Protein AF-A0A0N0N7W6-F1 (afdb_monomer_lite)

Sequence (82 aa):
MFQLDGGLAFAREDTPEPLKDAFAALLESLGEVAGDGVRPALFTEVFWAALHGLATLTRAGRLPPGDAERRVELLVDRLARV

Radius of gyration: 14.07 Å; chains: 1; bounding box: 33×23×36 Å

Structure (mmCIF, N/CA/C/O backbone):
data_AF-A0A0N0N7W6-F1
#
_entry.id   AF-A0A0N0N7W6-F1
#
loop_
_atom_site.group_PDB
_atom_site.id
_atom_site.type_symbol
_atom_site.label_atom_id
_atom_site.label_alt_id
_atom_site.label_comp_id
_atom_site.label_asym_id
_atom_site.label_entity_id
_atom_site.label_seq_id
_atom_site.pdbx_PDB_ins_co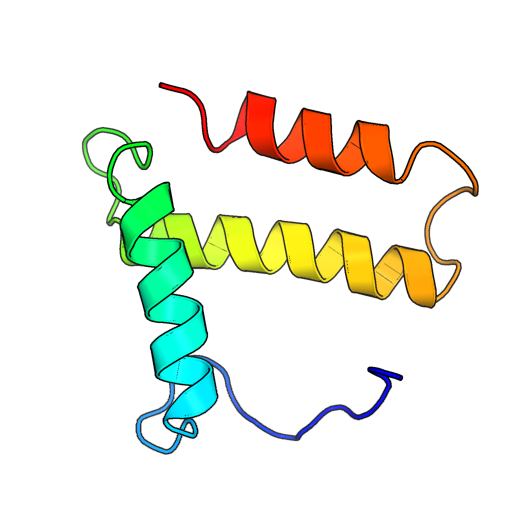de
_atom_site.Cartn_x
_atom_site.Cartn_y
_atom_site.Cartn_z
_atom_site.occupancy
_atom_site.B_iso_or_equiv
_atom_site.auth_seq_id
_atom_site.auth_comp_id
_atom_site.auth_asym_id
_atom_site.auth_atom_id
_atom_site.pdbx_PDB_model_num
ATOM 1 N N . MET A 1 1 ? 17.050 -1.103 -7.681 1.00 37.88 1 MET A N 1
ATOM 2 C CA . MET A 1 1 ? 17.585 -1.727 -6.456 1.00 37.88 1 MET A CA 1
ATOM 3 C C . MET A 1 1 ? 16.421 -1.950 -5.490 1.00 37.88 1 MET A C 1
ATOM 5 O O . MET A 1 1 ? 16.010 -0.989 -4.874 1.00 37.88 1 MET A O 1
ATOM 9 N N . PHE A 1 2 ? 15.822 -3.150 -5.510 1.00 39.81 2 PHE A N 1
ATOM 10 C CA . PHE A 1 2 ? 14.919 -3.784 -4.516 1.00 39.81 2 PHE A CA 1
ATOM 11 C C . PHE A 1 2 ? 14.640 -5.206 -5.048 1.00 39.81 2 PHE A C 1
ATOM 13 O O . PHE A 1 2 ? 13.530 -5.527 -5.454 1.00 39.81 2 PHE A O 1
ATOM 20 N N . GLN A 1 3 ? 15.701 -6.000 -5.226 1.00 49.72 3 GLN A N 1
ATOM 21 C CA . GLN A 1 3 ? 15.631 -7.337 -5.842 1.00 49.72 3 GLN A CA 1
ATOM 22 C C . GLN A 1 3 ? 16.216 -8.428 -4.934 1.00 49.72 3 GLN A C 1
ATOM 24 O O . GLN A 1 3 ? 16.543 -9.511 -5.405 1.00 49.72 3 GLN A O 1
ATOM 29 N N . LEU A 1 4 ? 16.361 -8.148 -3.639 1.00 41.62 4 LEU A N 1
ATOM 30 C CA . LEU A 1 4 ? 16.657 -9.178 -2.656 1.00 41.62 4 LEU A CA 1
ATOM 31 C C . LEU A 1 4 ? 15.391 -9.447 -1.859 1.00 41.62 4 LEU A C 1
ATOM 33 O O . LEU A 1 4 ? 14.873 -8.5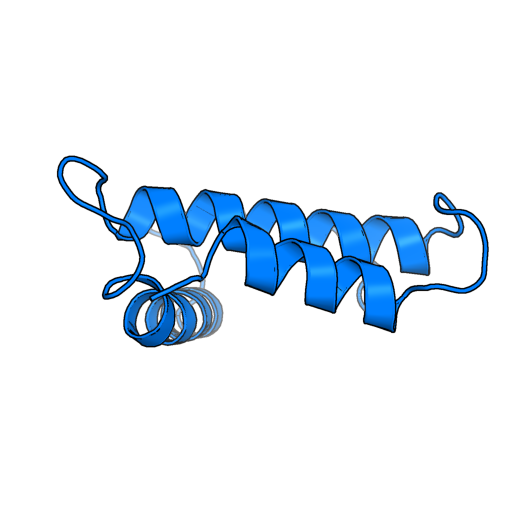51 -1.194 1.00 41.62 4 LEU A O 1
ATOM 37 N N . ASP A 1 5 ? 14.919 -10.685 -1.950 1.00 55.38 5 ASP A N 1
ATOM 38 C CA . ASP A 1 5 ? 14.089 -11.275 -0.915 1.00 55.38 5 ASP A CA 1
ATOM 39 C C . ASP A 1 5 ? 14.929 -11.249 0.369 1.00 55.38 5 ASP A C 1
ATOM 41 O O . ASP A 1 5 ? 15.911 -11.979 0.500 1.00 55.38 5 ASP A O 1
ATOM 45 N N . GLY A 1 6 ? 14.651 -10.290 1.252 1.00 56.50 6 GLY A N 1
ATOM 46 C CA . GLY A 1 6 ? 15.474 -10.035 2.435 1.00 56.50 6 GLY A CA 1
ATOM 47 C C . GLY A 1 6 ? 15.393 -11.145 3.483 1.00 56.50 6 GLY A C 1
ATOM 48 O O . GLY A 1 6 ? 16.018 -11.014 4.530 1.00 56.50 6 GLY A O 1
ATOM 49 N N . GLY A 1 7 ? 14.582 -12.189 3.255 1.00 57.66 7 GLY A N 1
ATOM 50 C CA . GLY A 1 7 ? 14.290 -13.240 4.234 1.00 57.66 7 GLY A CA 1
ATOM 51 C C . GLY A 1 7 ? 13.568 -12.728 5.486 1.00 57.66 7 GLY A C 1
ATOM 52 O O . GLY A 1 7 ? 13.343 -13.492 6.422 1.00 57.66 7 GLY A O 1
ATOM 53 N N . LEU A 1 8 ? 13.214 -11.440 5.519 1.00 59.62 8 LEU A N 1
ATOM 54 C CA . LEU A 1 8 ? 12.553 -10.802 6.644 1.00 59.62 8 LEU A CA 1
ATOM 55 C C . LEU A 1 8 ? 11.071 -11.144 6.585 1.00 59.62 8 LEU A C 1
ATOM 57 O O . LEU A 1 8 ? 10.338 -10.690 5.706 1.00 59.62 8 LEU A O 1
ATOM 61 N N . ALA A 1 9 ? 10.643 -11.969 7.530 1.00 63.06 9 ALA A N 1
ATOM 62 C CA . ALA A 1 9 ? 9.240 -12.269 7.710 1.00 63.06 9 ALA A CA 1
ATOM 63 C C . ALA A 1 9 ? 8.504 -11.018 8.222 1.00 63.06 9 ALA A C 1
ATOM 65 O O . ALA A 1 9 ? 8.954 -10.335 9.141 1.00 63.06 9 ALA A O 1
ATOM 66 N N . PHE A 1 10 ? 7.369 -10.714 7.596 1.00 65.25 10 PHE A N 1
ATOM 67 C CA . PHE A 1 10 ? 6.538 -9.570 7.952 1.00 65.25 10 PHE A CA 1
ATOM 68 C C . PHE A 1 10 ? 5.937 -9.736 9.357 1.00 65.25 10 PHE A C 1
ATOM 70 O O . PHE A 1 10 ? 5.510 -10.832 9.725 1.00 65.25 10 PHE A O 1
ATOM 77 N N . ALA A 1 11 ? 5.887 -8.638 10.119 1.00 70.69 11 ALA A N 1
ATOM 78 C CA . ALA A 1 11 ? 5.246 -8.547 11.435 1.00 70.69 11 ALA A CA 1
ATOM 79 C C . ALA A 1 11 ? 5.721 -9.586 12.474 1.00 70.69 11 ALA A C 1
ATOM 81 O O . ALA A 1 11 ? 4.948 -10.045 13.317 1.00 70.69 11 ALA A O 1
ATOM 82 N N . ARG A 1 12 ? 7.004 -9.958 12.437 1.00 79.00 12 ARG A N 1
ATOM 83 C CA . ARG A 1 12 ? 7.632 -10.788 13.475 1.00 79.00 12 ARG A CA 1
ATOM 84 C C . ARG A 1 12 ? 8.281 -9.928 14.551 1.00 79.00 12 ARG A C 1
ATOM 86 O O . ARG A 1 12 ? 8.629 -8.774 14.304 1.00 79.00 12 ARG A O 1
ATOM 93 N N . GLU A 1 13 ? 8.466 -10.493 15.738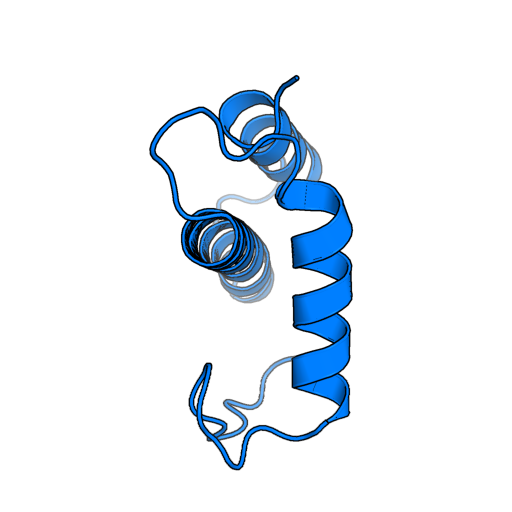 1.00 75.44 13 GLU A N 1
ATOM 94 C CA . GLU A 1 13 ? 9.086 -9.790 16.870 1.00 75.44 13 GLU A CA 1
ATOM 95 C C . GLU A 1 13 ? 10.506 -9.297 16.534 1.00 75.44 13 GLU A C 1
ATOM 97 O O . GLU A 1 13 ? 10.874 -8.166 16.862 1.00 75.44 13 GLU A O 1
ATOM 102 N N . ASP A 1 14 ? 11.245 -10.102 15.770 1.00 81.06 14 ASP A N 1
ATOM 103 C CA . ASP A 1 14 ? 12.595 -9.842 15.268 1.00 81.06 14 ASP A CA 1
ATOM 104 C C . ASP A 1 14 ? 12.642 -8.986 13.987 1.00 81.06 14 ASP A C 1
ATOM 106 O O . ASP A 1 14 ? 13.713 -8.805 13.408 1.00 81.06 14 ASP A O 1
ATOM 110 N N . THR A 1 15 ? 11.509 -8.421 13.544 1.00 81.94 15 THR A N 1
ATOM 111 C CA . THR A 1 15 ? 11.500 -7.440 12.447 1.00 81.94 15 THR A CA 1
ATOM 112 C C . THR A 1 15 ? 12.416 -6.263 12.816 1.00 81.94 15 THR A C 1
ATOM 114 O O . THR A 1 15 ? 12.219 -5.675 13.881 1.00 81.94 15 THR A O 1
ATOM 117 N N . PRO A 1 16 ? 13.381 -5.871 11.964 1.00 87.31 16 PRO A N 1
ATOM 118 C CA . PRO A 1 16 ? 14.249 -4.732 12.244 1.00 87.31 16 PRO A CA 1
ATOM 119 C C . PRO A 1 16 ? 13.463 -3.443 12.515 1.00 87.31 16 PRO A C 1
ATOM 121 O O . PRO A 1 16 ? 12.526 -3.131 11.776 1.00 87.31 16 PRO A O 1
ATOM 124 N N . GLU A 1 17 ? 13.883 -2.660 13.513 1.00 87.62 17 GLU A N 1
ATOM 125 C CA . GLU A 1 17 ? 13.259 -1.379 13.890 1.00 87.62 17 GLU A CA 1
ATOM 126 C C . GLU A 1 17 ? 12.948 -0.451 12.707 1.00 87.62 17 GLU A C 1
ATOM 128 O O . GLU A 1 17 ? 11.809 0.001 12.624 1.00 87.62 17 GLU A O 1
ATOM 133 N N . PRO A 1 18 ? 13.839 -0.247 11.713 1.00 87.38 18 PRO A N 1
ATOM 134 C CA . PRO A 1 18 ? 13.512 0.606 10.570 1.00 87.38 18 PRO A CA 1
ATOM 135 C C . PRO A 1 18 ? 12.275 0.154 9.778 1.00 87.38 18 PRO A C 1
ATOM 137 O O . PRO A 1 18 ? 11.572 0.982 9.201 1.00 87.38 18 PRO A O 1
ATOM 140 N N . LEU A 1 19 ? 11.990 -1.153 9.733 1.00 85.12 19 LEU A N 1
ATOM 141 C CA . LEU A 1 19 ? 10.786 -1.673 9.079 1.00 85.12 19 LEU A CA 1
ATOM 142 C C . LEU A 1 19 ? 9.539 -1.491 9.949 1.00 85.12 19 LEU A C 1
ATOM 144 O O . LEU A 1 19 ? 8.466 -1.219 9.409 1.00 85.12 19 LEU A O 1
ATOM 148 N N . LYS A 1 20 ? 9.675 -1.606 11.276 1.00 86.69 20 LYS A N 1
ATOM 149 C CA . LYS A 1 20 ? 8.595 -1.294 12.224 1.00 86.69 20 LYS A CA 1
ATOM 150 C C . LYS A 1 20 ? 8.219 0.188 12.135 1.00 86.69 20 LYS A C 1
ATOM 152 O O . LYS A 1 20 ? 7.037 0.496 12.005 1.00 86.69 20 LYS A O 1
ATOM 157 N N . ASP A 1 21 ? 9.210 1.076 12.103 1.00 90.81 21 ASP A N 1
ATOM 158 C CA . ASP A 1 21 ? 9.019 2.526 11.980 1.00 90.81 21 ASP A CA 1
ATOM 159 C C . ASP A 1 21 ? 8.348 2.900 10.653 1.00 90.81 21 ASP A C 1
ATOM 161 O O . ASP A 1 21 ? 7.394 3.677 10.626 1.00 90.81 21 ASP A O 1
ATOM 165 N N . ALA A 1 22 ? 8.788 2.298 9.542 1.00 89.81 22 ALA A N 1
ATOM 166 C CA . ALA A 1 22 ? 8.166 2.520 8.239 1.00 89.81 22 ALA A CA 1
ATOM 167 C C . ALA A 1 22 ? 6.691 2.083 8.218 1.00 89.81 22 ALA A C 1
ATOM 169 O O . ALA A 1 22 ? 5.846 2.779 7.655 1.00 89.81 22 ALA A O 1
ATOM 170 N N . PHE A 1 23 ? 6.362 0.948 8.845 1.00 90.50 23 PHE A N 1
ATOM 171 C CA . PHE A 1 23 ? 4.974 0.509 8.973 1.00 90.50 23 PHE A CA 1
ATOM 172 C C . PHE A 1 23 ? 4.161 1.441 9.880 1.00 90.50 23 PHE A C 1
ATOM 174 O O . PHE A 1 23 ? 3.020 1.763 9.554 1.00 90.50 23 PHE A O 1
ATOM 181 N N . ALA A 1 24 ? 4.744 1.910 10.987 1.00 92.50 24 ALA A N 1
ATOM 182 C CA . ALA A 1 24 ? 4.095 2.847 11.901 1.00 92.50 24 ALA A CA 1
ATOM 183 C C . ALA A 1 24 ? 3.730 4.169 11.206 1.00 92.50 24 ALA A C 1
ATOM 185 O O . ALA A 1 24 ? 2.614 4.650 11.381 1.00 92.50 24 ALA A O 1
ATOM 186 N N . ALA A 1 25 ? 4.608 4.698 10.349 1.00 93.94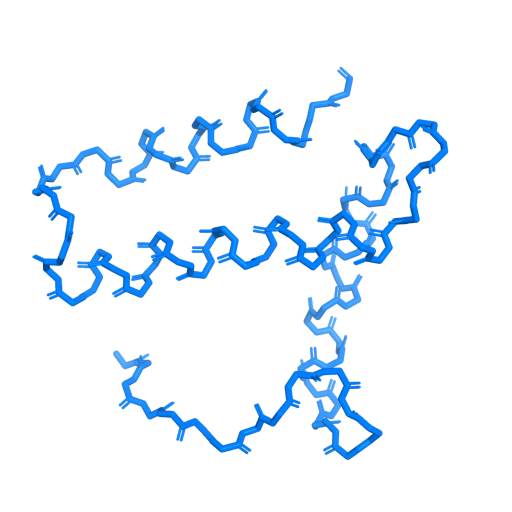 25 ALA A N 1
ATOM 187 C CA . ALA A 1 25 ? 4.321 5.898 9.560 1.00 93.94 25 ALA A CA 1
ATOM 188 C C . ALA A 1 25 ? 3.133 5.706 8.595 1.00 93.94 25 ALA A C 1
ATOM 190 O O . ALA A 1 25 ? 2.293 6.594 8.436 1.00 93.94 25 ALA A O 1
ATOM 191 N N . LEU A 1 26 ? 3.020 4.528 7.968 1.00 92.88 26 LEU A N 1
ATOM 192 C CA . LEU A 1 26 ? 1.853 4.195 7.143 1.00 92.88 26 LEU A CA 1
ATOM 193 C C . LEU A 1 26 ? 0.587 4.068 7.993 1.00 92.88 26 LEU A C 1
ATOM 195 O O . LEU A 1 26 ? -0.466 4.559 7.596 1.00 92.88 26 LEU A O 1
ATOM 199 N N . LEU A 1 27 ? 0.689 3.425 9.158 1.00 95.00 27 LEU A N 1
ATOM 200 C CA . LEU A 1 27 ? -0.425 3.244 10.082 1.00 95.00 27 LEU A CA 1
ATOM 201 C C . LEU A 1 27 ? -0.981 4.575 10.589 1.00 95.00 27 LEU A C 1
ATOM 203 O O . LEU A 1 27 ? -2.197 4.709 10.678 1.00 95.00 27 LEU A O 1
ATOM 207 N N . GLU A 1 28 ? -0.117 5.543 10.882 1.00 94.94 28 GLU A N 1
ATOM 208 C CA . GLU A 1 28 ? -0.522 6.891 11.285 1.00 94.94 28 GLU A CA 1
ATOM 209 C C . GLU A 1 28 ? -1.395 7.558 10.214 1.00 94.94 28 GLU A C 1
ATOM 211 O O . GLU A 1 28 ? -2.448 8.100 10.527 1.00 94.94 28 GLU A O 1
ATOM 216 N N . SER A 1 29 ? -1.010 7.440 8.941 1.00 92.38 29 SER A N 1
ATOM 217 C CA . SER A 1 29 ? -1.743 8.068 7.832 1.00 92.38 29 SER A CA 1
ATOM 218 C C . SER A 1 29 ? -3.017 7.309 7.440 1.00 92.38 29 SER A C 1
ATOM 220 O O . SER A 1 29 ? -4.020 7.906 7.064 1.00 92.38 29 SER A O 1
ATOM 222 N N . LEU A 1 30 ? -2.975 5.977 7.475 1.00 94.25 30 LEU A N 1
ATOM 223 C CA . LEU A 1 30 ? -4.045 5.113 6.965 1.00 94.25 30 LEU A CA 1
ATOM 224 C C . LEU A 1 30 ? -5.067 4.727 8.037 1.00 94.25 30 LEU A C 1
ATOM 226 O O . LEU A 1 30 ? -6.176 4.313 7.705 1.00 94.25 30 LEU A O 1
ATOM 230 N N . GLY A 1 31 ? -4.712 4.848 9.317 1.00 93.06 31 GLY A N 1
ATOM 231 C CA . GLY A 1 31 ? -5.580 4.444 10.416 1.00 93.06 31 GLY A CA 1
ATOM 232 C C . GLY A 1 31 ? -6.870 5.257 10.495 1.00 93.06 31 GLY A C 1
ATOM 233 O O . GLY A 1 31 ? -7.911 4.696 10.828 1.00 93.06 31 GLY A O 1
ATOM 234 N N . GLU A 1 32 ? -6.819 6.537 10.125 1.00 90.94 32 GLU A N 1
ATOM 235 C CA . GLU A 1 32 ? -7.981 7.436 10.117 1.00 90.94 32 GLU A CA 1
ATOM 236 C C . GLU A 1 32 ? -9.025 7.055 9.057 1.00 90.94 32 GLU A C 1
ATOM 238 O O . GLU A 1 32 ? -10.215 7.293 9.244 1.00 90.94 32 GLU A O 1
ATOM 243 N N . VAL A 1 33 ? -8.592 6.420 7.965 1.00 93.69 33 VAL A N 1
ATOM 244 C CA . VAL A 1 33 ? -9.436 6.060 6.812 1.00 93.69 33 VAL A CA 1
ATOM 245 C C . VAL A 1 33 ? -9.759 4.566 6.744 1.00 93.69 33 VAL A C 1
ATOM 247 O O . VAL A 1 33 ? -10.355 4.102 5.777 1.00 93.69 33 VAL A O 1
ATOM 250 N N . ALA A 1 34 ? -9.398 3.791 7.773 1.00 93.50 34 ALA A N 1
ATOM 251 C CA . ALA A 1 34 ? -9.656 2.350 7.812 1.00 93.50 34 ALA A CA 1
ATOM 252 C C . ALA A 1 34 ? -11.159 2.001 7.839 1.00 93.50 34 ALA A C 1
ATOM 254 O O . ALA A 1 34 ? -11.544 0.903 7.430 1.00 93.50 34 ALA A O 1
ATOM 255 N N . GLY A 1 35 ? -11.998 2.936 8.297 1.00 89.00 35 GLY A N 1
ATOM 256 C CA . GLY A 1 35 ? -13.442 2.767 8.435 1.00 89.00 35 GLY A CA 1
ATOM 257 C C . GLY A 1 35 ? -13.861 2.001 9.694 1.00 89.00 35 GLY A C 1
ATOM 258 O O . GLY A 1 35 ? -13.067 1.328 10.357 1.00 89.00 35 GLY A O 1
ATOM 259 N N . ASP A 1 36 ? -15.145 2.108 10.033 1.00 89.44 36 ASP A N 1
ATOM 260 C CA . ASP A 1 36 ? -15.706 1.495 11.237 1.00 89.44 36 ASP A CA 1
ATOM 261 C C . ASP A 1 36 ? -15.622 -0.038 11.205 1.00 89.44 36 ASP A C 1
ATOM 263 O O . ASP A 1 36 ? -15.888 -0.692 10.196 1.00 89.44 36 ASP A O 1
ATOM 267 N N . GLY A 1 37 ? -15.279 -0.635 12.349 1.00 91.31 37 GLY A N 1
ATOM 268 C CA . GLY A 1 37 ? -15.210 -2.092 12.504 1.00 91.31 37 GLY A CA 1
ATOM 269 C C . GLY A 1 37 ? -13.989 -2.755 11.856 1.00 91.31 37 GLY A C 1
ATOM 270 O O . GLY A 1 37 ? -13.824 -3.970 11.980 1.00 91.31 37 GLY A O 1
ATOM 271 N N . VAL A 1 38 ? -13.101 -1.986 11.219 1.00 93.81 38 VAL A N 1
ATOM 272 C CA . VAL A 1 38 ? -11.836 -2.481 10.670 1.00 93.81 38 VAL A CA 1
ATOM 273 C C . VAL A 1 38 ? -10.699 -2.148 11.629 1.00 93.81 38 VAL A C 1
ATOM 275 O O . VAL A 1 38 ? -10.570 -1.029 12.114 1.00 93.81 38 VAL A O 1
ATOM 278 N N . ARG A 1 39 ? -9.834 -3.128 11.918 1.00 95.62 39 ARG A N 1
ATOM 279 C CA . ARG A 1 39 ? -8.616 -2.867 12.700 1.00 95.62 39 ARG A CA 1
ATOM 280 C C . ARG A 1 39 ? -7.650 -2.027 11.850 1.00 95.62 39 ARG A C 1
ATOM 282 O O . ARG A 1 39 ? -7.237 -2.536 10.807 1.00 95.62 39 ARG A O 1
ATOM 289 N N . PRO A 1 40 ? -7.204 -0.839 12.301 1.00 95.38 40 PRO A N 1
ATOM 290 C CA . PRO A 1 40 ? -6.312 0.030 11.526 1.00 95.38 40 PRO A CA 1
ATOM 291 C C . PRO A 1 40 ? -5.065 -0.679 10.989 1.00 95.38 40 PRO A C 1
ATOM 293 O O . PRO A 1 40 ? -4.759 -0.593 9.807 1.00 95.38 40 PRO A O 1
ATOM 296 N N . ALA A 1 41 ? -4.402 -1.485 11.823 1.00 93.00 41 ALA A N 1
ATOM 297 C CA . ALA A 1 41 ? -3.223 -2.248 11.411 1.00 93.00 41 ALA A CA 1
ATOM 298 C C . ALA A 1 41 ? -3.502 -3.238 10.266 1.00 93.00 41 ALA A C 1
ATOM 300 O O . ALA A 1 41 ? -2.666 -3.393 9.381 1.00 93.00 41 ALA A O 1
ATOM 301 N N . LEU A 1 42 ? -4.682 -3.871 10.251 1.00 94.06 42 LEU A N 1
ATOM 302 C CA . LEU A 1 42 ? -5.072 -4.787 9.176 1.00 94.06 42 LEU A CA 1
ATOM 303 C C . LEU A 1 42 ? -5.320 -4.028 7.868 1.00 94.06 42 LEU A C 1
ATOM 305 O O . LEU A 1 42 ? -4.919 -4.486 6.803 1.00 94.06 42 LEU A O 1
A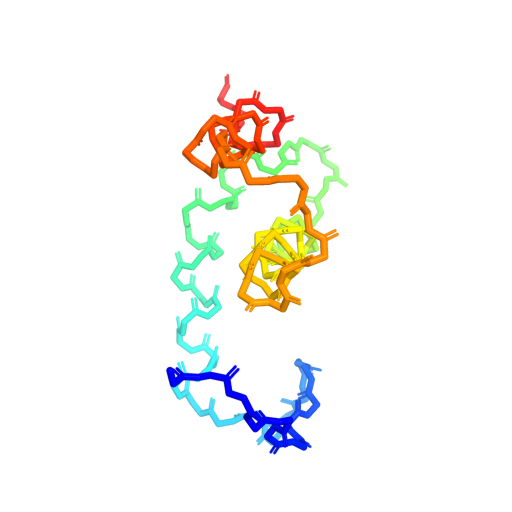TOM 309 N N . PHE A 1 43 ? -5.960 -2.862 7.943 1.00 95.69 43 PHE A N 1
ATOM 310 C CA . PHE A 1 43 ? -6.159 -2.009 6.775 1.00 95.69 43 PHE A CA 1
ATOM 311 C C . PHE A 1 43 ? -4.818 -1.536 6.189 1.00 95.69 43 PHE A C 1
ATOM 313 O O . PHE A 1 43 ? -4.578 -1.684 4.990 1.00 95.69 43 PHE A O 1
ATOM 320 N N . THR A 1 44 ? -3.906 -1.066 7.045 1.00 94.88 44 THR A N 1
ATOM 321 C CA . THR A 1 44 ? -2.543 -0.667 6.666 1.00 94.88 44 THR A CA 1
ATOM 322 C C . THR A 1 44 ? -1.768 -1.810 6.013 1.00 94.88 44 THR A C 1
ATOM 324 O O . THR A 1 44 ? -1.123 -1.597 4.989 1.00 94.88 44 THR A O 1
ATOM 327 N N . GLU A 1 45 ? -1.852 -3.029 6.558 1.00 93.62 45 GLU A N 1
ATOM 328 C CA . GLU A 1 45 ? -1.230 -4.225 5.975 1.00 93.62 45 GLU A CA 1
ATOM 329 C C . GLU A 1 45 ? -1.731 -4.490 4.550 1.00 93.62 45 GLU A C 1
ATOM 331 O O . GLU A 1 45 ? -0.926 -4.666 3.635 1.00 93.62 45 GLU A O 1
ATOM 336 N N . VAL A 1 46 ? -3.050 -4.466 4.338 1.00 94.62 46 VAL A N 1
ATOM 337 C CA . VAL A 1 46 ? -3.658 -4.712 3.021 1.00 94.62 46 VAL A CA 1
ATOM 338 C C . VAL A 1 46 ? -3.269 -3.626 2.019 1.00 94.62 46 VAL A C 1
ATOM 340 O O . VAL A 1 46 ? -2.896 -3.935 0.884 1.00 94.62 46 VAL A O 1
ATOM 343 N N . PHE A 1 47 ? -3.316 -2.359 2.434 1.00 95.19 47 PHE A N 1
ATOM 344 C CA . PHE A 1 47 ? -2.914 -1.238 1.592 1.00 95.19 47 PHE A CA 1
ATOM 345 C C . PHE A 1 47 ? -1.437 -1.348 1.190 1.00 95.19 47 PHE A C 1
ATOM 347 O O . PHE A 1 47 ? -1.101 -1.262 0.004 1.00 95.19 47 PHE A O 1
ATOM 354 N N . TRP A 1 48 ? -0.554 -1.596 2.162 1.00 93.50 48 TRP A N 1
ATOM 355 C CA . TRP A 1 48 ? 0.873 -1.792 1.922 1.00 93.50 48 TRP A CA 1
ATOM 356 C C . TRP A 1 48 ? 1.132 -2.981 0.991 1.00 93.50 48 TRP A C 1
ATOM 358 O O . TRP A 1 48 ? 1.910 -2.848 0.048 1.00 93.50 48 TRP A O 1
ATOM 368 N N . ALA A 1 49 ? 0.451 -4.114 1.190 1.00 92.75 49 ALA A N 1
ATOM 369 C CA . ALA A 1 49 ? 0.600 -5.297 0.346 1.00 92.75 49 ALA A CA 1
ATOM 370 C C . ALA A 1 49 ? 0.190 -5.020 -1.111 1.00 92.75 49 ALA A C 1
ATOM 372 O O . ALA A 1 49 ? 0.887 -5.433 -2.041 1.00 92.75 49 ALA A O 1
ATOM 373 N N . ALA A 1 50 ? -0.898 -4.274 -1.327 1.00 95.69 50 ALA A N 1
ATOM 374 C CA . ALA A 1 50 ? -1.334 -3.865 -2.659 1.00 95.69 50 ALA A CA 1
ATOM 375 C C . ALA A 1 50 ? -0.321 -2.919 -3.330 1.00 95.69 50 ALA A C 1
ATOM 377 O O . ALA A 1 50 ? 0.078 -3.153 -4.475 1.00 95.69 50 ALA A O 1
ATOM 378 N N . LEU A 1 51 ? 0.151 -1.894 -2.611 1.00 94.50 51 LEU A N 1
ATOM 379 C CA . LEU A 1 51 ? 1.163 -0.955 -3.105 1.00 94.50 51 LEU A CA 1
ATOM 380 C C . LEU A 1 51 ? 2.486 -1.666 -3.424 1.00 94.50 51 LEU A C 1
ATOM 382 O O . LEU A 1 51 ? 3.083 -1.442 -4.481 1.00 94.50 51 LEU A O 1
ATOM 386 N N . HIS A 1 52 ? 2.925 -2.562 -2.540 1.00 91.75 52 HIS A N 1
ATOM 387 C CA . HIS A 1 52 ? 4.105 -3.392 -2.744 1.00 91.75 52 HIS A CA 1
ATOM 388 C C . HIS A 1 52 ? 3.940 -4.294 -3.973 1.00 91.75 52 HIS A C 1
ATOM 390 O O . HIS A 1 52 ? 4.845 -4.374 -4.801 1.00 91.75 52 HIS A O 1
ATOM 396 N N . GLY A 1 53 ? 2.768 -4.911 -4.151 1.00 93.00 53 GLY A N 1
ATOM 397 C CA . GLY A 1 53 ? 2.425 -5.685 -5.342 1.00 93.00 53 GLY A CA 1
ATOM 398 C C . GLY A 1 53 ? 2.552 -4.869 -6.631 1.00 93.00 53 GLY A C 1
ATOM 399 O O . GLY A 1 53 ? 3.201 -5.320 -7.576 1.00 93.00 53 GLY A O 1
ATOM 400 N N . LEU A 1 54 ? 2.018 -3.642 -6.665 1.00 95.19 54 LEU A N 1
ATOM 401 C CA . LEU A 1 54 ? 2.168 -2.743 -7.816 1.00 95.19 54 LEU A CA 1
ATOM 402 C C . LEU A 1 54 ? 3.639 -2.429 -8.103 1.00 95.19 54 LEU A C 1
ATOM 404 O O . LEU A 1 54 ? 4.078 -2.544 -9.251 1.00 95.19 54 LEU A O 1
ATOM 408 N N . ALA A 1 55 ? 4.417 -2.076 -7.079 1.00 92.50 55 ALA A N 1
ATOM 409 C CA . ALA A 1 55 ? 5.834 -1.760 -7.227 1.00 92.50 55 ALA A CA 1
ATOM 410 C C . ALA A 1 55 ? 6.644 -2.966 -7.733 1.00 92.50 55 ALA A C 1
ATOM 412 O O . ALA A 1 55 ? 7.413 -2.846 -8.691 1.00 92.50 55 ALA A O 1
ATOM 413 N N . THR A 1 56 ? 6.447 -4.135 -7.125 1.00 91.44 56 THR A N 1
ATOM 414 C CA . THR A 1 56 ? 7.173 -5.367 -7.447 1.00 91.44 56 THR A CA 1
ATOM 415 C C . THR A 1 56 ? 6.813 -5.877 -8.841 1.00 91.44 56 THR A C 1
ATOM 417 O O . THR A 1 56 ? 7.707 -6.185 -9.632 1.00 91.44 56 THR A O 1
ATOM 420 N N . LEU A 1 57 ? 5.526 -5.896 -9.206 1.00 94.56 57 LEU A N 1
ATOM 421 C CA . LEU A 1 57 ? 5.095 -6.349 -10.529 1.00 94.56 57 LEU A CA 1
ATOM 422 C C . LEU A 1 57 ? 5.498 -5.369 -11.639 1.00 94.56 57 LEU A C 1
ATOM 424 O O . LEU A 1 57 ? 5.910 -5.818 -12.709 1.00 94.56 57 LEU A O 1
ATOM 428 N N . THR A 1 58 ? 5.455 -4.056 -11.385 1.00 92.94 58 THR A N 1
ATOM 429 C CA . THR A 1 58 ? 5.940 -3.039 -12.338 1.00 92.94 58 THR A CA 1
ATOM 430 C C . THR A 1 58 ? 7.429 -3.225 -12.611 1.00 92.94 58 THR A C 1
ATOM 432 O O . THR A 1 58 ? 7.841 -3.314 -13.766 1.00 92.94 58 THR A O 1
ATOM 435 N N . ARG A 1 59 ? 8.250 -3.346 -11.557 1.00 89.94 59 ARG A N 1
ATOM 436 C CA . ARG A 1 59 ? 9.704 -3.544 -11.693 1.00 89.94 59 ARG A CA 1
ATOM 437 C C . ARG A 1 59 ? 10.056 -4.847 -12.406 1.00 89.94 59 ARG A C 1
ATOM 439 O O . ARG A 1 59 ? 11.032 -4.877 -13.146 1.00 89.94 59 ARG A O 1
ATOM 446 N N . ALA A 1 60 ? 9.269 -5.900 -12.198 1.00 92.62 60 ALA A N 1
ATOM 447 C CA . ALA A 1 60 ? 9.458 -7.188 -12.857 1.00 92.62 60 ALA A CA 1
ATOM 448 C C . ALA A 1 60 ? 8.936 -7.229 -14.309 1.00 92.62 60 ALA A C 1
ATOM 450 O O . ALA A 1 60 ? 9.015 -8.281 -14.938 1.00 92.62 60 ALA A O 1
ATOM 451 N N . GLY A 1 61 ? 8.357 -6.140 -14.837 1.00 93.50 61 GLY A N 1
ATOM 452 C CA . GLY A 1 61 ? 7.735 -6.130 -16.168 1.00 93.50 61 GLY A CA 1
ATOM 453 C C . GLY A 1 61 ? 6.498 -7.031 -16.270 1.00 93.50 61 GLY A C 1
ATOM 454 O O . GLY A 1 61 ? 6.131 -7.469 -17.355 1.00 93.50 61 GLY A O 1
ATOM 455 N N . ARG A 1 62 ? 5.865 -7.340 -15.132 1.00 95.56 62 ARG A N 1
ATOM 456 C CA . ARG A 1 62 ? 4.687 -8.219 -15.024 1.00 95.56 62 ARG A CA 1
ATOM 457 C C . ARG A 1 62 ? 3.361 -7.455 -15.058 1.00 95.56 62 ARG A C 1
ATOM 459 O O . ARG A 1 62 ? 2.308 -8.058 -14.871 1.00 95.56 62 ARG A O 1
ATOM 466 N N . LEU A 1 63 ? 3.413 -6.147 -15.294 1.00 95.50 63 LEU A N 1
ATOM 467 C CA . LEU A 1 63 ? 2.265 -5.306 -15.626 1.00 95.50 63 LEU A CA 1
ATOM 468 C C . LEU A 1 63 ? 2.471 -4.701 -17.019 1.00 95.50 63 LEU A C 1
ATOM 470 O O . LEU A 1 63 ? 3.620 -4.453 -17.395 1.00 95.50 63 LEU A O 1
ATOM 474 N N . PRO A 1 64 ? 1.388 -4.433 -17.775 1.00 94.62 64 PRO A N 1
ATOM 475 C CA . PRO A 1 64 ? 1.487 -3.679 -19.017 1.00 94.62 64 PRO A CA 1
ATOM 476 C C . PRO A 1 64 ? 2.210 -2.343 -18.789 1.00 94.62 64 PRO A C 1
ATOM 478 O O . PRO A 1 64 ? 1.928 -1.682 -17.778 1.00 94.62 64 PRO A O 1
ATOM 481 N N . PRO A 1 65 ? 3.116 -1.939 -19.700 1.00 90.38 65 PRO A N 1
ATOM 482 C CA . PRO A 1 65 ? 3.820 -0.668 -19.590 1.00 90.38 65 PRO A CA 1
ATOM 483 C C . PRO A 1 65 ? 2.835 0.506 -19.651 1.00 90.38 65 PRO A C 1
ATOM 485 O O . PRO A 1 65 ? 1.771 0.402 -20.258 1.00 90.38 65 PRO A O 1
ATOM 488 N N . GLY A 1 66 ? 3.208 1.630 -19.037 1.00 89.00 66 GLY A N 1
ATOM 489 C CA . GLY A 1 66 ? 2.306 2.771 -18.840 1.00 89.00 66 GLY A CA 1
ATOM 490 C C . GLY A 1 66 ? 1.470 2.649 -17.561 1.00 89.00 66 GLY A C 1
ATOM 491 O O . GLY A 1 66 ? 1.570 1.660 -16.837 1.00 89.00 66 GLY A O 1
ATOM 492 N N . ASP A 1 67 ? 0.690 3.683 -17.246 1.00 94.56 67 ASP A N 1
ATOM 493 C CA . ASP A 1 67 ? -0.282 3.745 -16.137 1.00 94.56 67 ASP A CA 1
ATOM 494 C C . ASP A 1 67 ? 0.249 3.479 -14.716 1.00 94.56 67 ASP A C 1
ATOM 496 O O . ASP A 1 67 ? -0.536 3.203 -13.811 1.00 94.56 67 ASP A O 1
ATOM 500 N N . ALA A 1 68 ? 1.562 3.522 -14.469 1.00 91.75 68 ALA A N 1
ATOM 501 C CA . ALA A 1 68 ? 2.105 3.285 -13.125 1.00 91.75 68 ALA A CA 1
ATOM 502 C C . ALA A 1 68 ? 1.521 4.272 -12.097 1.00 91.75 68 ALA A C 1
ATOM 504 O O . ALA A 1 68 ? 1.025 3.854 -11.055 1.00 91.75 68 ALA A O 1
ATOM 505 N N . GLU A 1 69 ? 1.506 5.559 -12.444 1.00 94.00 69 GLU A N 1
ATOM 506 C CA . GLU A 1 69 ? 0.900 6.628 -11.646 1.00 94.00 69 GLU A CA 1
ATOM 507 C C . GLU A 1 69 ? -0.606 6.404 -11.465 1.00 94.00 69 GLU A C 1
ATOM 509 O O . GLU A 1 69 ? -1.093 6.323 -10.340 1.00 94.00 69 GLU A O 1
ATOM 514 N N . ARG A 1 70 ? -1.326 6.140 -12.563 1.00 96.62 70 ARG A N 1
ATOM 515 C CA . ARG A 1 70 ? -2.774 5.902 -12.537 1.00 96.62 70 ARG A CA 1
ATOM 516 C C . ARG A 1 70 ? -3.183 4.706 -11.673 1.00 96.62 70 ARG A C 1
ATOM 518 O O . ARG A 1 70 ? -4.236 4.735 -11.044 1.00 96.62 70 ARG A O 1
ATOM 525 N N . ARG A 1 71 ? -2.380 3.638 -11.628 1.00 96.69 71 ARG A N 1
ATOM 526 C CA . ARG A 1 71 ? -2.641 2.481 -10.752 1.00 96.69 71 ARG A CA 1
ATOM 527 C C . ARG A 1 71 ? -2.497 2.837 -9.274 1.00 96.69 71 ARG A C 1
ATOM 529 O O . ARG A 1 71 ? -3.270 2.325 -8.469 1.00 96.69 71 ARG A O 1
ATOM 536 N N . VAL A 1 72 ? -1.539 3.697 -8.925 1.00 95.44 72 VAL A N 1
ATOM 537 C CA . VAL A 1 72 ? -1.378 4.192 -7.550 1.00 95.44 72 VAL A CA 1
ATOM 538 C C . VAL A 1 72 ? -2.532 5.121 -7.181 1.00 95.44 72 VAL A C 1
ATOM 540 O O . VAL A 1 72 ? -3.126 4.922 -6.127 1.00 95.44 72 VAL A O 1
ATOM 543 N N . GLU A 1 73 ? -2.914 6.053 -8.059 1.00 96.00 73 GLU A N 1
ATOM 544 C CA . GLU A 1 73 ? -4.100 6.902 -7.856 1.00 96.00 73 GLU A CA 1
ATOM 545 C C . GLU A 1 73 ? -5.347 6.057 -7.583 1.00 96.00 73 GLU A C 1
ATOM 547 O O . GLU A 1 73 ? -6.020 6.241 -6.575 1.00 96.00 73 GLU A O 1
ATOM 552 N N . LEU A 1 74 ? -5.610 5.055 -8.431 1.00 96.56 74 LEU A N 1
ATOM 553 C CA . LEU A 1 74 ? -6.751 4.157 -8.261 1.00 96.56 74 LEU A CA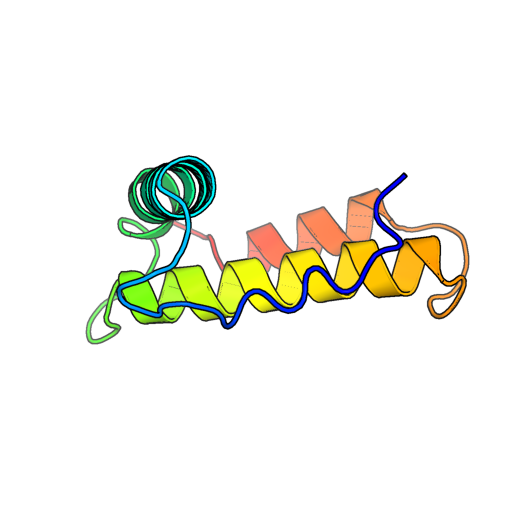 1
ATOM 554 C C . LEU A 1 74 ? -6.703 3.376 -6.943 1.00 96.56 74 LEU A C 1
ATOM 556 O O . LEU A 1 74 ? -7.754 3.113 -6.363 1.00 96.56 74 LEU A O 1
ATOM 560 N N . LEU A 1 75 ? -5.517 2.980 -6.474 1.00 95.38 75 LEU A N 1
ATOM 561 C CA . LEU A 1 75 ? -5.373 2.304 -5.186 1.00 95.38 75 LEU A CA 1
ATOM 562 C C . LEU A 1 75 ? -5.759 3.237 -4.031 1.00 95.38 75 LEU A C 1
ATOM 564 O O . LEU A 1 75 ? -6.549 2.847 -3.171 1.00 95.38 75 LEU A O 1
ATOM 568 N N . VAL A 1 76 ? -5.235 4.466 -4.036 1.00 93.81 76 VAL A N 1
ATOM 569 C CA . VAL A 1 76 ? -5.527 5.479 -3.012 1.00 93.81 76 VAL A CA 1
ATOM 570 C C . VAL A 1 76 ? -7.012 5.838 -3.026 1.00 93.81 76 VAL A C 1
ATOM 572 O O . VAL A 1 76 ? -7.663 5.730 -1.992 1.00 93.81 76 VAL A O 1
ATOM 575 N N . ASP A 1 77 ? -7.578 6.142 -4.195 1.00 94.38 77 ASP A N 1
ATOM 576 C CA . ASP A 1 77 ? -8.982 6.545 -4.356 1.00 94.38 77 ASP A CA 1
ATOM 577 C C . ASP A 1 77 ? -9.983 5.492 -3.863 1.00 94.38 77 ASP A C 1
ATOM 579 O O . ASP A 1 77 ? -11.111 5.818 -3.479 1.00 94.38 77 ASP A O 1
ATOM 583 N N . ARG A 1 78 ? -9.613 4.208 -3.941 1.00 92.00 78 ARG A N 1
ATOM 584 C CA . ARG A 1 78 ? -10.503 3.093 -3.593 1.00 92.00 78 ARG A CA 1
ATOM 585 C C . ARG A 1 78 ? -10.338 2.597 -2.173 1.00 92.00 78 ARG A C 1
ATOM 587 O O . ARG A 1 78 ? -11.309 2.063 -1.644 1.00 92.00 78 ARG A O 1
ATOM 594 N N . LEU A 1 79 ? -9.151 2.734 -1.590 1.00 89.69 79 LEU A N 1
ATOM 595 C CA . LEU A 1 79 ? -8.879 2.219 -0.253 1.00 89.69 79 LEU A CA 1
ATOM 596 C C . LEU A 1 79 ? -8.739 3.334 0.779 1.00 89.69 79 LEU A C 1
ATOM 598 O O . LEU A 1 79 ? -9.361 3.239 1.824 1.00 89.69 79 LEU A O 1
ATOM 602 N N . ALA A 1 80 ? -7.977 4.389 0.502 1.00 84.31 80 ALA A N 1
ATOM 603 C CA . ALA A 1 80 ? -7.612 5.417 1.478 1.00 84.31 80 ALA A CA 1
ATOM 604 C C . ALA A 1 80 ? -8.469 6.687 1.338 1.00 84.31 80 ALA A C 1
ATOM 606 O O . ALA A 1 80 ? -7.949 7.802 1.277 1.00 84.31 80 ALA A O 1
ATOM 607 N N . ARG A 1 81 ? -9.790 6.516 1.234 1.00 79.06 81 ARG A N 1
ATOM 608 C CA . ARG A 1 81 ? -10.724 7.629 1.052 1.00 79.06 81 ARG A CA 1
ATOM 609 C C . ARG A 1 81 ? -11.323 8.063 2.391 1.00 79.06 81 ARG A C 1
ATOM 611 O O . ARG A 1 81 ? -11.763 7.214 3.158 1.00 79.06 81 ARG A O 1
ATOM 618 N N . VAL A 1 82 ? -11.353 9.378 2.612 1.00 65.69 82 VAL A N 1
ATOM 619 C CA . VAL A 1 82 ? -12.073 10.041 3.716 1.00 65.69 82 VAL A CA 1
ATOM 620 C C . VAL A 1 82 ? -13.571 10.091 3.427 1.00 65.69 82 VAL A C 1
ATOM 622 O O . VAL A 1 82 ? -13.931 10.382 2.258 1.00 65.69 82 VAL A O 1
#

Secondary structure (DSSP, 8-state):
---------TT-TTS-HHHHHHHHHHHHHHGGGS-TTS-HHHHHHHHHHHHHHHHHHHHTT-S-SS-HHHHHHHHHHHHS--

Foldseek 3Di:
DPPDPPVADPPDPPRDPVVVVVLVVLLVQQVVQQDPPGDSSVLSVVLVVLLVVLVVCVVVVVDPPDCSVVSNVVSCVPRRDD

pLDDT: mean 86.43, std 14.12, range [37.88, 96.69]